Protein AF-A0A317IYP6-F1 (afdb_monomer)

Secondary structure (DSSP, 8-state):
---------PPPPP-TTPPP------HHHHHHHHHHHHH--SHHHHHHHHHHHHHHHHHHHHHHHH-TT-TTHHHHHHHHHHHHHHHHHHHTT-HHHHHHHHHTT-

Sequence (106 aa):
MGVNGNGARTPEPADPAHIINVRDFSPETLRTIVAHLEVSTAFEHMVYREAELDAIWSITGFFLAQQPESPEREAVDHLRRGARQAHDLVGEGRAAEAAQVLRSFL

Nearest PDB structures (foldseek):
  8tf5-assembly1_A  TM=6.175E-01  e=8.044E-01  Homo sapiens
  2v6y-assembly1_A  TM=7.522E-01  e=4.125E+00  Saccharolobus solfataricus
  2w2u-assembly2_B  TM=7.420E-01  e=6.207E+00  Sulfolobus acidocaldarius
  3k1i-assembly2_B  TM=4.885E-01  e=8.013E+00  Helicobacter pylori 26695

Mean predicted aligned error: 6.16 Å

pLDDT: mean 90.98, std 16.49, range [36.44, 98.75]

Foldseek 3Di:
DDDDPPPPPPPDQQDLLDADPDDELDPVLLVNLLSNLVPDQDPNSLVSSLVNLVSLLVRLVVCCVVCVPDPCNVVSVQVNVLSVVLNVCSVVVNSNVNSVSSVVSD

Structure (mmCIF, N/CA/C/O backbone):
data_AF-A0A317IYP6-F1
#
_entry.id   AF-A0A317IYP6-F1
#
loop_
_atom_site.group_PDB
_atom_site.id
_atom_site.type_symbol
_atom_site.label_atom_id
_atom_site.label_alt_id
_atom_site.label_comp_id
_atom_site.label_asym_id
_atom_site.label_entity_id
_atom_site.label_seq_id
_atom_site.pdbx_PDB_ins_code
_atom_site.Cartn_x
_atom_site.Cartn_y
_atom_site.Cartn_z
_atom_site.occupancy
_atom_site.B_iso_or_equiv
_atom_site.auth_seq_id
_atom_site.auth_comp_id
_atom_site.auth_asym_id
_atom_site.auth_atom_id
_atom_site.pdbx_PDB_model_num
ATOM 1 N N . MET A 1 1 ? -43.026 -7.742 -16.829 1.00 41.53 1 MET A N 1
ATOM 2 C CA . MET A 1 1 ? -42.096 -8.641 -17.544 1.00 41.53 1 MET A CA 1
ATOM 3 C C . MET A 1 1 ? -40.781 -7.903 -17.679 1.00 41.53 1 MET A C 1
ATOM 5 O O . MET A 1 1 ? -40.759 -6.871 -18.334 1.00 41.53 1 MET A O 1
ATOM 9 N N . GLY A 1 2 ? -39.753 -8.339 -16.955 1.00 44.62 2 GLY A N 1
ATOM 10 C CA . GLY A 1 2 ? -38.441 -7.700 -16.983 1.00 44.62 2 GLY A CA 1
ATOM 11 C C . GLY A 1 2 ? -37.546 -8.251 -18.084 1.00 44.62 2 GLY A C 1
ATOM 12 O O . GLY A 1 2 ? -37.798 -9.336 -18.596 1.00 44.62 2 GLY A O 1
ATOM 13 N N . VAL A 1 3 ? -36.468 -7.521 -18.354 1.00 42.12 3 VAL A N 1
ATOM 14 C CA . VAL A 1 3 ? -35.134 -8.086 -18.571 1.00 42.12 3 VAL A CA 1
ATOM 15 C C . VAL A 1 3 ? -34.116 -7.106 -17.987 1.00 42.12 3 VAL A C 1
ATOM 17 O O . VAL A 1 3 ? -33.986 -5.970 -18.433 1.00 42.12 3 VAL A O 1
ATOM 20 N N . ASN A 1 4 ? -33.446 -7.567 -16.932 1.00 44.59 4 ASN A N 1
ATOM 21 C CA . ASN A 1 4 ? -32.301 -6.929 -16.301 1.00 44.59 4 ASN A CA 1
ATOM 22 C C . ASN A 1 4 ? -31.084 -7.084 -17.218 1.00 44.59 4 ASN A C 1
ATOM 24 O O . ASN A 1 4 ? -30.600 -8.198 -17.412 1.00 44.59 4 ASN A O 1
ATOM 28 N N . GLY A 1 5 ? -30.561 -5.978 -17.738 1.00 36.44 5 GLY A N 1
ATOM 29 C CA . GLY A 1 5 ? -29.235 -5.927 -18.347 1.00 36.44 5 GLY A 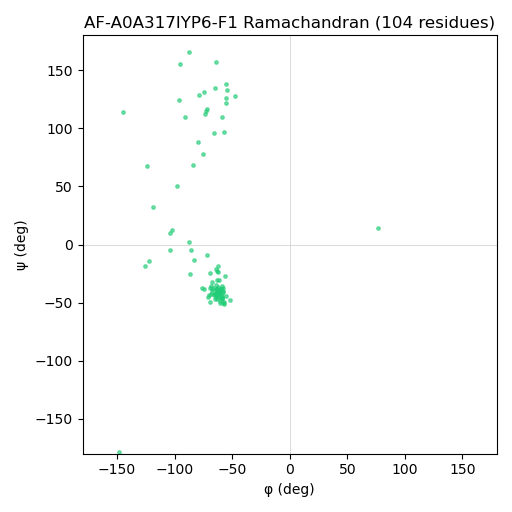CA 1
ATOM 30 C C . GLY A 1 5 ? -28.170 -5.717 -17.277 1.00 36.44 5 GLY A C 1
ATOM 31 O O . GLY A 1 5 ? -27.578 -4.646 -17.212 1.00 36.44 5 GLY A O 1
ATOM 32 N N . ASN A 1 6 ? -27.945 -6.714 -16.416 1.00 47.72 6 ASN A N 1
ATOM 33 C CA . ASN A 1 6 ? -26.777 -6.728 -15.535 1.00 47.72 6 ASN A CA 1
ATOM 34 C C . ASN A 1 6 ? -25.558 -7.109 -16.385 1.00 47.72 6 ASN A C 1
ATOM 36 O O . ASN A 1 6 ? -25.145 -8.267 -16.427 1.00 47.72 6 ASN A O 1
ATOM 40 N N . GLY A 1 7 ? -25.049 -6.137 -17.143 1.00 38.59 7 GLY A N 1
ATOM 41 C CA . GLY A 1 7 ? -23.787 -6.260 -17.852 1.00 38.59 7 GLY A CA 1
ATOM 42 C C . GLY A 1 7 ? -22.679 -6.374 -16.819 1.00 38.59 7 GLY A C 1
ATOM 43 O O . GLY A 1 7 ? -22.219 -5.365 -16.289 1.00 38.59 7 GLY A O 1
ATOM 44 N N . ALA A 1 8 ? -22.283 -7.606 -16.508 1.00 45.78 8 ALA A N 1
ATOM 45 C CA . ALA A 1 8 ? -21.031 -7.878 -15.833 1.00 45.78 8 ALA A CA 1
ATOM 46 C C . ALA A 1 8 ? -19.921 -7.274 -16.703 1.00 45.78 8 ALA A C 1
ATOM 48 O O . ALA A 1 8 ? -19.520 -7.867 -17.704 1.00 45.78 8 ALA A O 1
ATOM 49 N N . ARG A 1 9 ? -19.482 -6.053 -16.370 1.00 46.97 9 ARG A N 1
ATOM 50 C CA . ARG A 1 9 ? -18.233 -5.512 -16.895 1.00 46.97 9 ARG A CA 1
ATOM 51 C C . ARG A 1 9 ? -17.162 -6.500 -16.462 1.00 46.97 9 ARG A C 1
ATOM 53 O O . ARG A 1 9 ? -16.879 -6.625 -15.274 1.00 46.97 9 ARG A O 1
ATOM 60 N N . THR A 1 10 ? -16.616 -7.238 -17.419 1.00 47.84 10 THR A N 1
ATOM 61 C CA . THR A 1 10 ? -15.293 -7.832 -17.258 1.00 47.84 10 THR A CA 1
ATOM 62 C C . THR A 1 10 ? -14.377 -6.728 -16.738 1.00 47.84 10 THR A C 1
ATOM 64 O O . THR A 1 10 ? -14.407 -5.644 -17.330 1.00 47.84 10 THR A O 1
ATOM 67 N N . PRO A 1 11 ? -13.642 -6.939 -15.632 1.00 56.28 11 PRO A N 1
ATOM 68 C CA . PRO A 1 11 ? -12.702 -5.935 -15.164 1.00 56.28 11 PRO A CA 1
ATOM 69 C C . PRO A 1 11 ? -11.758 -5.638 -16.324 1.00 56.28 11 PRO A C 1
ATOM 71 O O . PRO A 1 11 ? -11.168 -6.559 -16.896 1.00 56.28 11 PRO A O 1
ATOM 74 N N . GLU A 1 12 ? -11.704 -4.373 -16.738 1.00 63.25 12 GLU A N 1
ATOM 75 C CA . GLU A 1 12 ? -10.690 -3.942 -17.689 1.00 63.25 12 GLU A CA 1
ATOM 76 C C . GLU A 1 12 ? -9.323 -4.321 -17.103 1.00 63.25 12 GLU A C 1
ATOM 78 O O . GLU A 1 12 ? -9.136 -4.221 -15.883 1.00 63.25 12 GLU A O 1
ATOM 83 N N . PRO A 1 13 ? -8.392 -4.837 -17.923 1.00 70.56 13 PRO A N 1
ATOM 84 C CA . PRO A 1 13 ? -7.054 -5.136 -17.441 1.00 70.56 13 PRO A CA 1
ATOM 85 C C . PRO A 1 13 ? -6.469 -3.875 -16.801 1.00 70.56 13 PRO A C 1
ATOM 87 O O . PRO A 1 13 ? -6.584 -2.790 -17.370 1.00 70.56 13 PRO A O 1
ATOM 90 N N . ALA A 1 14 ? -5.886 -4.022 -15.608 1.00 83.06 14 ALA A N 1
ATOM 91 C CA . ALA A 1 14 ? -5.298 -2.902 -14.885 1.00 83.06 14 ALA A CA 1
ATOM 92 C C . ALA A 1 14 ? -4.263 -2.200 -15.774 1.00 83.06 14 ALA A C 1
ATOM 94 O O . ALA A 1 14 ? -3.357 -2.843 -16.308 1.00 83.06 14 ALA A O 1
ATOM 95 N N . ASP A 1 15 ? -4.416 -0.889 -15.936 1.00 90.06 15 ASP A N 1
ATOM 96 C CA . ASP A 1 15 ? -3.445 -0.051 -16.627 1.00 90.06 15 ASP A CA 1
ATOM 97 C C . ASP A 1 15 ? -2.451 0.482 -15.584 1.00 90.06 15 ASP A C 1
ATOM 99 O O . ASP A 1 15 ? -2.827 1.323 -14.762 1.00 90.06 15 ASP A O 1
ATOM 103 N N . PRO A 1 16 ? -1.185 0.024 -15.574 1.00 88.75 16 PRO A N 1
ATOM 104 C CA . PRO A 1 16 ? -0.218 0.481 -14.584 1.00 88.75 16 PRO A CA 1
ATOM 105 C C . PRO A 1 16 ? 0.107 1.978 -14.703 1.00 88.75 16 PRO A C 1
ATOM 107 O O . PRO A 1 16 ? 0.554 2.562 -13.713 1.00 88.75 16 PRO A O 1
ATOM 110 N N . ALA A 1 17 ? -0.137 2.601 -15.863 1.00 92.94 17 ALA A N 1
ATOM 111 C CA . ALA A 1 17 ? 0.039 4.036 -16.073 1.00 92.94 17 ALA A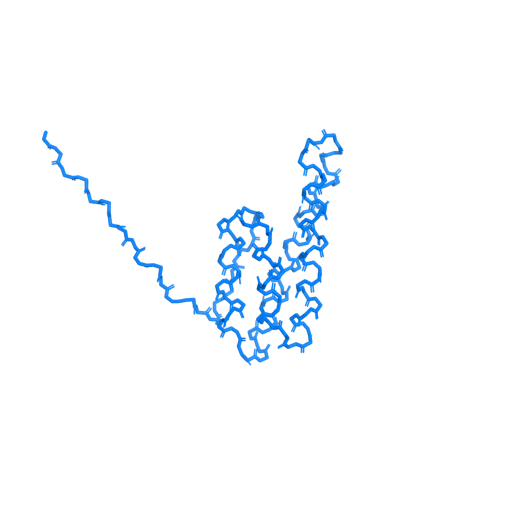 CA 1
ATOM 112 C C . ALA A 1 17 ? -1.170 4.859 -15.595 1.00 92.94 17 ALA A C 1
ATOM 114 O O . ALA A 1 17 ? -1.072 6.079 -15.447 1.00 92.94 17 ALA A O 1
ATOM 115 N N . HIS A 1 18 ? -2.306 4.214 -15.316 1.00 94.38 18 HIS A N 1
ATOM 116 C CA . HIS A 1 18 ? -3.446 4.878 -14.704 1.00 94.38 18 HIS A CA 1
ATOM 117 C C . HIS A 1 18 ? -3.179 5.134 -13.217 1.00 94.38 18 HIS A C 1
ATOM 119 O O . HIS A 1 18 ? -2.782 4.229 -12.478 1.00 94.38 18 HIS A O 1
ATOM 125 N N . ILE A 1 19 ? -3.429 6.371 -12.780 1.00 92.50 19 ILE A N 1
ATOM 126 C CA . ILE A 1 19 ? -3.341 6.788 -11.378 1.00 92.50 19 ILE A CA 1
ATOM 127 C C . ILE A 1 19 ? -4.733 6.725 -10.758 1.00 92.50 19 ILE A C 1
ATOM 129 O O . ILE A 1 19 ? -5.668 7.381 -11.226 1.00 92.50 19 ILE A O 1
ATOM 133 N N . ILE A 1 20 ? -4.852 5.976 -9.669 1.00 92.06 20 ILE A N 1
ATOM 134 C CA . ILE A 1 20 ? -6.086 5.840 -8.906 1.00 92.06 20 ILE A CA 1
ATOM 135 C C . ILE A 1 20 ? -6.261 7.082 -8.027 1.00 92.06 20 ILE A C 1
ATOM 137 O O . ILE A 1 20 ? -5.388 7.456 -7.245 1.00 92.06 20 ILE A O 1
ATOM 141 N N . ASN A 1 21 ? -7.432 7.716 -8.100 1.00 94.00 21 ASN A N 1
ATOM 142 C CA . ASN A 1 21 ? -7.809 8.763 -7.151 1.00 94.00 21 ASN A CA 1
ATOM 143 C C . ASN A 1 21 ? -8.300 8.122 -5.842 1.00 94.00 21 ASN A C 1
ATOM 145 O O . ASN A 1 21 ? -9.492 7.851 -5.689 1.00 94.00 21 ASN A O 1
ATOM 149 N N . VAL A 1 22 ? -7.374 7.857 -4.921 1.00 96.94 22 VAL A N 1
ATOM 150 C CA . VAL A 1 22 ? -7.655 7.218 -3.628 1.00 96.94 22 VAL A CA 1
ATOM 151 C C . VAL A 1 22 ? -8.406 8.181 -2.703 1.00 96.94 22 VAL A C 1
ATOM 153 O O . VAL A 1 22 ? -7.887 9.228 -2.317 1.00 96.94 22 VAL A O 1
ATOM 156 N N . ARG A 1 23 ? -9.641 7.821 -2.336 1.00 96.69 23 ARG A N 1
ATOM 157 C CA . ARG A 1 23 ? -10.527 8.634 -1.471 1.00 96.69 23 ARG A CA 1
ATOM 158 C C . ARG A 1 23 ? -10.996 7.923 -0.207 1.00 96.69 23 ARG A C 1
ATOM 160 O O . ARG A 1 23 ? -11.506 8.571 0.703 1.00 96.69 23 ARG A O 1
ATOM 167 N N . ASP A 1 24 ? -10.826 6.611 -0.153 1.00 96.94 24 ASP A N 1
ATOM 168 C CA . ASP A 1 24 ? -11.171 5.758 0.974 1.00 96.94 24 ASP A CA 1
ATOM 169 C C . ASP A 1 24 ? -10.191 4.580 1.050 1.00 96.94 24 ASP A C 1
ATOM 171 O O . ASP A 1 24 ? -9.253 4.482 0.260 1.00 96.94 24 ASP A O 1
ATOM 175 N N . PHE A 1 25 ? -10.402 3.699 2.022 1.00 97.44 25 PHE A N 1
ATOM 176 C CA . PHE A 1 25 ? -9.652 2.456 2.196 1.00 97.44 25 PHE A CA 1
ATOM 177 C C . PHE A 1 25 ? -10.572 1.229 2.104 1.00 97.44 25 PHE A C 1
ATOM 179 O O . PHE A 1 25 ? -10.364 0.222 2.778 1.00 97.44 25 PHE A O 1
ATOM 186 N N . SER A 1 26 ? -11.630 1.322 1.293 1.00 97.31 26 SER A N 1
ATOM 187 C CA . SER A 1 26 ? -12.571 0.222 1.096 1.00 97.31 26 SER A CA 1
ATOM 188 C C . SER A 1 26 ? -11.897 -0.992 0.436 1.00 97.31 26 SER A C 1
ATOM 190 O O . SER A 1 26 ? -10.919 -0.838 -0.303 1.00 97.31 26 SER A O 1
ATOM 192 N N . PRO A 1 27 ? -12.445 -2.211 0.609 1.00 96.88 27 PRO A N 1
ATOM 193 C CA . PRO A 1 27 ? -11.930 -3.397 -0.076 1.00 96.88 27 PRO A CA 1
ATOM 194 C C . PRO A 1 27 ? -11.896 -3.263 -1.608 1.00 96.88 27 PRO A C 1
ATOM 196 O O . PRO A 1 27 ? -11.076 -3.899 -2.263 1.00 96.88 27 PRO A O 1
ATOM 199 N N . GLU A 1 28 ? -12.772 -2.448 -2.204 1.00 96.75 28 GLU A N 1
ATOM 200 C CA . GLU A 1 28 ? -12.766 -2.173 -3.647 1.00 96.75 28 GLU A CA 1
ATOM 201 C C . GLU A 1 28 ? -11.569 -1.306 -4.062 1.00 96.75 28 GLU A C 1
ATOM 203 O O . GLU A 1 28 ? -10.852 -1.659 -5.005 1.00 96.75 28 GLU A O 1
ATOM 208 N N . THR A 1 29 ? -11.288 -0.238 -3.310 1.00 97.12 29 THR A N 1
ATOM 209 C CA . THR A 1 29 ? -10.091 0.589 -3.509 1.00 97.12 29 THR A CA 1
ATOM 210 C C . THR A 1 29 ? -8.820 -0.247 -3.354 1.00 97.12 29 THR A C 1
ATOM 212 O O . THR A 1 29 ? -7.952 -0.218 -4.227 1.00 97.12 29 THR A O 1
ATOM 215 N N . LEU A 1 30 ? -8.738 -1.072 -2.304 1.00 98.12 30 LEU A N 1
ATOM 216 C CA . LEU A 1 30 ? -7.585 -1.946 -2.070 1.00 98.12 30 LEU A CA 1
ATOM 217 C C . LEU A 1 30 ? -7.390 -2.975 -3.195 1.00 98.12 30 LEU A C 1
ATOM 219 O O . LEU A 1 30 ? -6.266 -3.161 -3.654 1.00 98.12 30 LEU A O 1
ATOM 223 N N . ARG A 1 31 ? -8.464 -3.604 -3.699 1.00 97.62 31 ARG A N 1
ATOM 224 C CA . ARG A 1 31 ? -8.380 -4.521 -4.856 1.00 97.62 31 ARG A CA 1
ATOM 225 C C . ARG A 1 31 ? -7.873 -3.824 -6.112 1.00 97.62 31 ARG A C 1
ATOM 227 O O . ARG A 1 31 ? -7.091 -4.418 -6.848 1.00 97.62 31 ARG A O 1
ATOM 234 N N . THR A 1 32 ? -8.304 -2.588 -6.347 1.00 97.00 32 THR A N 1
ATOM 235 C CA . THR A 1 32 ? -7.856 -1.804 -7.506 1.00 97.00 32 THR A CA 1
ATOM 236 C C . THR A 1 32 ? -6.358 -1.507 -7.410 1.00 97.00 32 THR A C 1
ATOM 238 O O . THR A 1 32 ? -5.623 -1.777 -8.357 1.00 97.00 32 THR A O 1
ATOM 241 N N . ILE A 1 33 ? -5.877 -1.059 -6.243 1.00 97.31 33 ILE A N 1
ATOM 242 C CA . ILE A 1 33 ? -4.443 -0.813 -6.008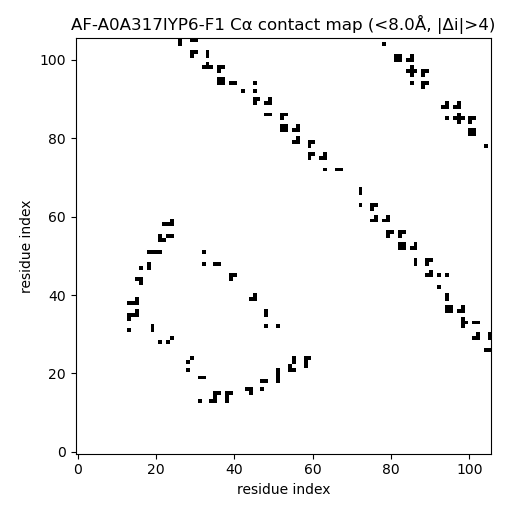 1.00 97.31 33 ILE A CA 1
ATOM 243 C C . ILE A 1 33 ? -3.633 -2.112 -6.147 1.00 97.31 33 ILE A C 1
ATOM 245 O O . ILE A 1 33 ? -2.587 -2.111 -6.790 1.00 97.31 33 ILE A O 1
ATOM 249 N N . VAL A 1 34 ? -4.123 -3.236 -5.610 1.00 98.19 34 VAL A N 1
ATOM 250 C CA . VAL A 1 34 ? -3.492 -4.558 -5.782 1.00 98.19 34 VAL A CA 1
ATOM 251 C C . VAL A 1 34 ? -3.356 -4.915 -7.260 1.00 98.19 34 VAL A C 1
ATOM 253 O O . VAL A 1 34 ? -2.265 -5.274 -7.694 1.00 98.19 34 VAL A O 1
ATOM 256 N N . ALA A 1 35 ? -4.430 -4.779 -8.042 1.00 97.00 35 ALA A N 1
ATOM 257 C CA . ALA A 1 35 ? -4.400 -5.098 -9.466 1.00 97.00 35 ALA A CA 1
ATOM 258 C C . ALA A 1 35 ? -3.367 -4.244 -10.214 1.00 97.00 35 ALA A C 1
ATOM 260 O O . ALA A 1 35 ? -2.663 -4.751 -11.080 1.00 97.00 35 ALA A O 1
ATOM 261 N N . HIS A 1 36 ? -3.234 -2.972 -9.839 1.00 97.56 36 HIS A N 1
ATOM 262 C CA . HIS A 1 36 ? -2.248 -2.059 -10.401 1.00 97.56 36 HIS A CA 1
ATOM 263 C C . HIS A 1 36 ? -0.811 -2.404 -9.989 1.00 97.56 36 HIS A C 1
ATOM 265 O O . HIS A 1 36 ? 0.081 -2.395 -10.833 1.00 97.56 36 HIS A O 1
ATOM 271 N N . LEU A 1 37 ? -0.571 -2.739 -8.718 1.00 97.69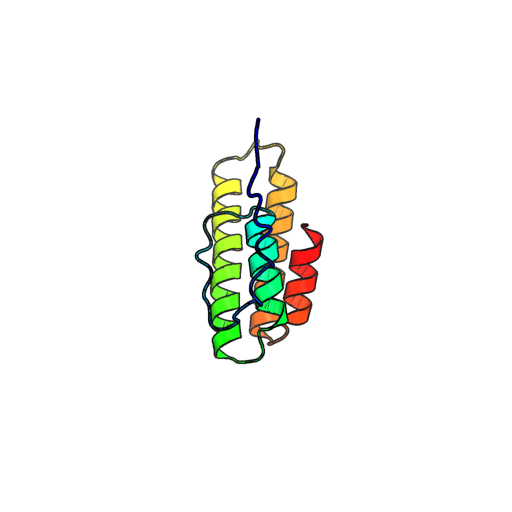 37 LEU A N 1
ATOM 272 C CA . LEU A 1 37 ? 0.740 -3.177 -8.225 1.00 97.69 37 LEU A CA 1
ATOM 273 C C . LEU A 1 37 ? 1.253 -4.415 -8.974 1.00 97.69 37 LEU A C 1
ATOM 275 O O . LEU A 1 37 ? 2.442 -4.508 -9.261 1.00 97.69 37 LEU A O 1
ATOM 279 N N . GLU A 1 38 ? 0.363 -5.342 -9.327 1.00 97.19 38 GLU A N 1
ATOM 280 C CA . GLU A 1 38 ? 0.722 -6.599 -9.998 1.00 97.19 38 GLU A CA 1
ATOM 281 C C . GLU A 1 38 ?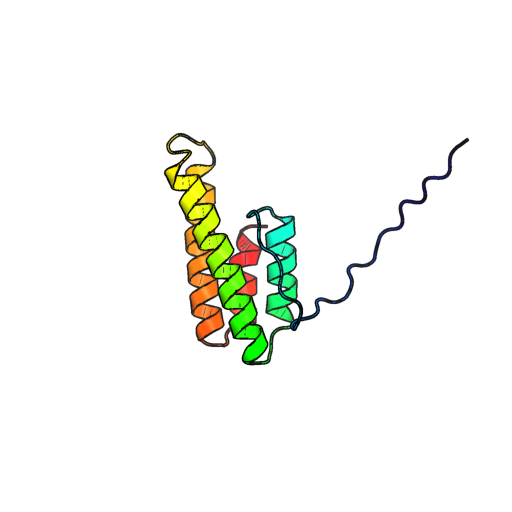 1.199 -6.425 -11.439 1.00 97.19 38 GLU A C 1
ATOM 283 O O . GLU A 1 38 ? 1.954 -7.258 -11.942 1.00 97.19 38 GLU A O 1
ATOM 288 N N . VAL A 1 39 ? 0.787 -5.342 -12.097 1.00 96.50 39 VAL A N 1
ATOM 289 C CA . VAL A 1 39 ? 1.189 -5.019 -13.474 1.00 96.50 39 VAL A CA 1
ATOM 290 C C . VAL A 1 39 ? 2.233 -3.897 -13.541 1.00 96.50 39 VAL A C 1
ATOM 292 O O . VAL A 1 39 ? 2.761 -3.593 -14.614 1.00 96.50 39 VAL A O 1
ATOM 295 N N . SER A 1 40 ? 2.577 -3.287 -12.405 1.00 96.88 40 SER A N 1
ATOM 296 C CA . SER A 1 40 ? 3.599 -2.248 -12.307 1.00 96.88 40 SER A CA 1
ATOM 297 C C . SER A 1 40 ? 5.008 -2.836 -12.443 1.00 96.88 40 SER A C 1
ATOM 299 O O . SER A 1 40 ? 5.489 -3.540 -11.562 1.00 96.88 40 SER A O 1
ATOM 301 N N . THR A 1 41 ? 5.702 -2.505 -13.534 1.00 95.00 41 THR A N 1
ATOM 302 C CA . THR A 1 41 ? 7.095 -2.937 -13.776 1.00 95.00 41 THR A CA 1
ATOM 303 C C . THR A 1 41 ? 8.074 -1.795 -14.061 1.00 95.00 41 THR A C 1
ATOM 305 O O . THR A 1 41 ? 9.282 -1.985 -13.940 1.00 95.00 41 THR A O 1
ATOM 308 N N . ALA A 1 42 ? 7.580 -0.610 -14.431 1.00 96.69 42 ALA A N 1
ATOM 309 C CA . ALA A 1 42 ? 8.397 0.561 -14.729 1.00 96.69 42 ALA A CA 1
ATOM 310 C C . ALA A 1 42 ? 8.538 1.476 -13.506 1.00 96.69 42 ALA A C 1
ATOM 312 O O . ALA A 1 42 ? 7.662 1.518 -12.643 1.00 96.69 42 ALA A O 1
ATOM 313 N N . PHE A 1 43 ? 9.617 2.261 -13.476 1.00 95.94 43 PHE A N 1
ATOM 314 C CA . PHE A 1 43 ? 9.874 3.240 -12.416 1.00 95.94 43 PHE A CA 1
ATOM 315 C C . PHE A 1 43 ? 8.717 4.235 -12.241 1.00 95.94 43 PHE A C 1
ATOM 317 O O . PHE A 1 43 ? 8.277 4.472 -11.124 1.00 95.94 43 PHE A O 1
ATOM 324 N N . GLU A 1 44 ? 8.171 4.762 -13.339 1.00 96.50 44 GLU A N 1
ATOM 325 C CA . GLU A 1 44 ? 7.033 5.694 -13.298 1.00 96.50 44 GLU A CA 1
ATOM 326 C C . GLU A 1 44 ? 5.806 5.065 -12.630 1.00 96.50 44 GLU A C 1
ATOM 328 O O . GLU A 1 44 ? 5.134 5.717 -11.833 1.00 96.50 44 GLU A O 1
ATOM 333 N N . HIS A 1 45 ? 5.563 3.772 -12.871 1.00 97.44 45 HIS A N 1
ATOM 334 C CA . HIS A 1 45 ? 4.495 3.052 -12.187 1.00 97.44 45 HIS A CA 1
ATOM 335 C C . HIS A 1 45 ? 4.754 2.991 -10.678 1.00 97.44 45 HIS A C 1
ATOM 337 O O . HIS A 1 45 ? 3.819 3.182 -9.911 1.00 97.44 45 HIS A O 1
ATOM 343 N N . MET A 1 46 ? 6.001 2.762 -10.241 1.00 97.88 46 MET A N 1
ATOM 344 C CA . MET A 1 46 ? 6.347 2.748 -8.810 1.00 97.88 46 MET A CA 1
ATOM 345 C C . MET A 1 46 ? 6.013 4.082 -8.148 1.00 97.88 46 MET A C 1
ATOM 347 O O . MET A 1 46 ? 5.346 4.084 -7.122 1.00 97.88 46 MET A O 1
ATOM 351 N N . VAL A 1 47 ? 6.355 5.203 -8.787 1.00 97.69 47 VAL A N 1
ATOM 352 C CA . VAL A 1 47 ? 6.022 6.547 -8.283 1.00 97.69 47 VAL A CA 1
ATOM 353 C C . VAL A 1 47 ? 4.508 6.720 -8.101 1.00 97.69 47 VAL A C 1
ATOM 355 O O . VAL A 1 47 ? 4.056 7.283 -7.105 1.00 97.69 47 VAL A O 1
ATOM 358 N N . TYR A 1 48 ? 3.696 6.214 -9.033 1.00 97.88 48 TYR A N 1
ATOM 359 C CA . TYR A 1 48 ? 2.235 6.273 -8.906 1.00 97.88 48 TYR A CA 1
ATOM 360 C C . TYR A 1 48 ? 1.718 5.387 -7.772 1.00 97.88 48 TYR A C 1
ATOM 362 O O . TYR A 1 48 ? 0.858 5.809 -7.000 1.00 97.88 48 TYR A O 1
ATOM 370 N N . ARG A 1 49 ? 2.262 4.174 -7.644 1.00 98.25 49 ARG A N 1
ATOM 371 C CA . ARG A 1 49 ? 1.884 3.234 -6.585 1.00 98.25 49 ARG A CA 1
ATOM 372 C C . ARG A 1 49 ? 2.289 3.743 -5.197 1.00 98.25 49 ARG A C 1
ATOM 374 O O . ARG A 1 49 ? 1.507 3.586 -4.265 1.00 98.25 49 ARG A O 1
ATOM 381 N N . GLU A 1 50 ? 3.447 4.391 -5.056 1.00 98.00 50 GLU A N 1
ATOM 382 C CA . GLU A 1 50 ? 3.860 5.060 -3.811 1.00 98.00 50 GLU A CA 1
ATOM 383 C C . GLU A 1 50 ? 2.830 6.107 -3.391 1.00 98.00 50 GLU A C 1
ATOM 385 O O . GLU A 1 50 ? 2.315 6.047 -2.277 1.00 98.00 50 GLU A O 1
ATOM 390 N N . ALA A 1 51 ? 2.453 7.008 -4.304 1.00 98.06 51 ALA A N 1
ATOM 391 C CA . ALA A 1 51 ? 1.488 8.067 -4.015 1.00 98.06 51 ALA A CA 1
ATOM 392 C C . ALA A 1 51 ? 0.109 7.522 -3.591 1.00 98.06 51 ALA A C 1
ATOM 394 O O . ALA A 1 51 ? -0.538 8.066 -2.694 1.00 98.06 51 ALA A O 1
ATOM 395 N N . GLU A 1 52 ? -0.349 6.433 -4.211 1.00 98.50 52 GLU A N 1
ATOM 396 C CA . GLU A 1 52 ? -1.605 5.767 -3.849 1.00 98.50 52 GLU A CA 1
ATOM 397 C C . GLU A 1 52 ? -1.537 5.114 -2.459 1.00 98.50 52 GLU A C 1
ATOM 399 O O . GLU A 1 52 ? -2.483 5.222 -1.673 1.00 98.50 52 GLU A O 1
ATOM 404 N N . LEU A 1 53 ? -0.415 4.473 -2.120 1.00 98.62 53 LEU A N 1
ATOM 405 C CA . LEU A 1 53 ? -0.189 3.863 -0.805 1.00 98.62 53 LEU A CA 1
ATOM 406 C C . LEU A 1 53 ? -0.048 4.920 0.301 1.00 98.62 53 LEU A C 1
ATOM 408 O O . LEU A 1 53 ? -0.604 4.750 1.391 1.00 98.62 53 LEU A O 1
ATOM 412 N N . ASP A 1 54 ? 0.600 6.045 0.002 1.00 98.50 54 ASP A N 1
ATOM 413 C CA . ASP A 1 54 ? 0.684 7.211 0.886 1.00 98.50 54 ASP A CA 1
ATOM 414 C C . ASP A 1 54 ? -0.692 7.827 1.162 1.00 98.50 54 ASP A C 1
ATOM 416 O O . ASP A 1 54 ? -0.986 8.251 2.289 1.00 98.50 54 ASP A O 1
ATOM 420 N N . ALA A 1 55 ? -1.579 7.835 0.163 1.00 98.50 55 ALA A N 1
ATOM 421 C CA . ALA A 1 55 ? -2.957 8.271 0.344 1.00 98.50 55 ALA A CA 1
ATOM 422 C C . ALA A 1 55 ? -3.717 7.342 1.308 1.00 98.50 55 ALA A C 1
ATOM 424 O O . ALA A 1 55 ? -4.353 7.836 2.243 1.00 98.50 55 ALA A O 1
ATOM 425 N N . ILE A 1 56 ? -3.596 6.014 1.166 1.00 98.56 56 ILE A N 1
ATOM 426 C CA . ILE A 1 56 ? -4.180 5.052 2.123 1.00 98.56 56 ILE A CA 1
ATOM 427 C C . ILE A 1 56 ? -3.630 5.289 3.535 1.00 98.56 56 ILE A C 1
ATOM 429 O O . ILE A 1 56 ? -4.397 5.364 4.503 1.00 98.56 56 ILE A O 1
ATOM 433 N N . TRP A 1 57 ? -2.314 5.453 3.675 1.00 98.62 57 TRP A N 1
ATOM 434 C CA . TRP A 1 57 ? -1.677 5.719 4.966 1.00 98.62 57 TRP A CA 1
ATOM 435 C C . TRP A 1 57 ? -2.179 7.019 5.615 1.00 98.62 57 TRP A C 1
ATOM 437 O O . TRP A 1 57 ? -2.426 7.067 6.827 1.00 98.62 57 TRP A O 1
ATOM 447 N N . SER A 1 58 ? -2.383 8.062 4.810 1.00 98.44 58 SER A N 1
ATOM 448 C CA . SER A 1 58 ? -2.884 9.359 5.266 1.00 98.44 58 SER A CA 1
ATOM 449 C C . SER A 1 58 ? -4.350 9.283 5.695 1.00 98.44 58 SER A C 1
ATOM 451 O O . SER A 1 58 ? -4.688 9.708 6.800 1.00 98.44 58 SER A O 1
ATOM 453 N N . ILE A 1 59 ? -5.223 8.694 4.870 1.00 98.44 59 ILE A N 1
ATOM 454 C CA . ILE A 1 59 ? -6.663 8.571 5.155 1.00 98.44 59 ILE A CA 1
ATOM 455 C C . ILE A 1 59 ? -6.895 7.727 6.412 1.00 98.44 59 ILE A C 1
ATOM 457 O O . ILE A 1 59 ? -7.661 8.124 7.292 1.00 98.44 59 ILE A O 1
ATOM 461 N N . THR A 1 60 ? -6.200 6.595 6.541 1.00 98.44 60 THR A N 1
ATOM 462 C CA . THR A 1 60 ? -6.269 5.766 7.755 1.00 98.44 60 THR A CA 1
ATOM 463 C C . THR A 1 60 ? -5.736 6.521 8.977 1.00 98.44 60 THR A C 1
ATOM 465 O O . THR A 1 60 ? -6.339 6.460 10.047 1.00 98.44 60 THR A O 1
ATOM 468 N N . GLY A 1 61 ? -4.674 7.322 8.830 1.00 98.19 61 GLY A N 1
ATOM 469 C CA . GLY A 1 61 ? -4.192 8.223 9.882 1.00 98.19 61 GLY A CA 1
ATOM 470 C C . GLY A 1 61 ? -5.249 9.237 10.336 1.00 98.19 61 GLY A C 1
ATOM 471 O O . GLY A 1 61 ? -5.479 9.393 11.537 1.00 98.19 61 GLY A O 1
ATOM 472 N N . PHE A 1 62 ? -5.942 9.878 9.392 1.00 98.25 62 PHE A N 1
ATOM 473 C CA . PHE A 1 62 ? -7.037 10.802 9.694 1.00 98.25 62 PHE A CA 1
ATOM 474 C C . PHE A 1 62 ? -8.222 10.112 10.370 1.00 98.25 62 PHE A C 1
ATOM 476 O O . PHE A 1 62 ? -8.814 10.692 11.281 1.00 98.25 62 PHE A O 1
ATOM 483 N N . PHE A 1 63 ? -8.568 8.889 9.961 1.00 98.00 63 PHE A N 1
ATOM 484 C CA . PHE A 1 63 ? -9.609 8.100 10.619 1.00 98.00 63 PHE A CA 1
ATOM 485 C C . PHE A 1 63 ? -9.254 7.838 12.087 1.00 98.00 63 PHE A C 1
ATOM 487 O O . PHE A 1 63 ? -10.048 8.136 12.978 1.00 98.00 63 PHE A O 1
ATOM 494 N N . LEU A 1 64 ? -8.038 7.352 12.353 1.00 97.81 64 LEU A N 1
ATOM 495 C CA . LEU A 1 64 ? -7.573 7.023 13.706 1.00 97.81 64 LEU A CA 1
ATOM 496 C C . LEU A 1 64 ? -7.499 8.250 14.623 1.00 97.81 64 LEU A C 1
ATOM 498 O O . LEU A 1 64 ? -7.685 8.118 15.834 1.00 97.81 64 LEU A O 1
ATOM 502 N N . ALA A 1 65 ? -7.224 9.430 14.065 1.00 97.69 65 ALA A N 1
ATOM 503 C CA . ALA A 1 65 ? -7.221 10.684 14.812 1.00 97.69 65 ALA A CA 1
ATOM 504 C C . ALA A 1 65 ? -8.641 11.179 15.140 1.00 97.69 65 ALA A C 1
ATOM 506 O O . ALA A 1 65 ? -8.868 11.703 16.227 1.00 97.69 65 ALA A O 1
ATOM 507 N N . GLN A 1 66 ? -9.595 11.013 14.218 1.00 97.12 66 GLN A N 1
ATOM 508 C CA . GLN A 1 66 ? -10.961 11.529 14.368 1.00 97.12 66 GLN A CA 1
ATOM 509 C C . GLN A 1 66 ? -11.902 10.578 15.115 1.00 97.12 66 GLN A C 1
ATOM 511 O O . GLN A 1 66 ? -12.880 11.033 15.703 1.00 97.12 66 GLN A O 1
ATOM 516 N N . GLN A 1 67 ? -11.623 9.273 15.100 1.00 94.56 67 GLN A N 1
ATOM 517 C CA . GLN A 1 67 ? -12.481 8.246 15.693 1.00 94.56 67 GLN A CA 1
ATOM 518 C C . GLN A 1 67 ? -11.715 7.402 16.729 1.00 94.56 67 GLN A C 1
ATOM 520 O O . GLN A 1 67 ? -11.460 6.215 16.505 1.00 94.56 67 GLN A O 1
ATOM 525 N N . PRO A 1 68 ? -11.316 7.995 17.872 1.00 91.50 68 PRO A N 1
ATOM 526 C CA . PRO A 1 68 ? -10.503 7.314 18.880 1.00 91.50 68 PRO A CA 1
ATOM 527 C C . PRO A 1 68 ? -11.177 6.085 19.499 1.00 91.50 68 PRO A C 1
ATOM 529 O O . PRO A 1 68 ? -10.488 5.124 19.815 1.00 91.50 68 PRO A O 1
ATOM 532 N N . GLU A 1 69 ? -12.506 6.089 19.588 1.00 95.19 69 GLU A N 1
ATOM 533 C CA . GLU A 1 69 ? -13.303 5.019 20.201 1.00 95.19 69 GLU A CA 1
ATOM 534 C C . GLU A 1 69 ? -13.973 4.102 19.161 1.00 95.19 69 GLU A C 1
ATOM 536 O O . GLU A 1 69 ? -14.879 3.339 19.495 1.00 95.19 69 GLU A O 1
ATOM 541 N N . SER A 1 70 ? -13.587 4.191 17.879 1.00 95.81 70 SER A N 1
ATOM 542 C CA . SER A 1 70 ? -14.176 3.320 16.858 1.00 95.81 70 SER A CA 1
ATOM 543 C C . SER A 1 70 ? -13.813 1.854 17.128 1.00 95.81 70 SER A C 1
ATOM 545 O O . SER A 1 70 ? -12.632 1.553 17.335 1.00 95.81 70 SER A O 1
ATOM 547 N N . PRO A 1 71 ? -14.777 0.917 17.050 1.00 95.88 71 PRO A N 1
ATOM 548 C CA . PRO A 1 71 ? -14.485 -0.513 17.144 1.00 95.88 71 PRO A CA 1
ATOM 549 C C . PRO A 1 71 ? -13.568 -1.005 16.010 1.00 95.88 71 PRO A C 1
ATOM 551 O O . PRO A 1 71 ? -12.930 -2.044 16.138 1.00 95.88 71 PRO A O 1
ATOM 554 N N . GLU A 1 72 ? -13.461 -0.253 14.913 1.00 95.69 72 GLU A N 1
ATOM 555 C CA . GLU A 1 72 ? -12.622 -0.579 13.754 1.00 95.69 72 GLU A CA 1
ATOM 556 C C . GLU A 1 72 ? -11.175 -0.094 13.919 1.00 95.69 72 GLU A C 1
ATOM 558 O O . GLU A 1 72 ? -10.329 -0.372 13.069 1.00 95.69 72 GLU A O 1
ATOM 563 N N . ARG A 1 73 ? -10.861 0.631 15.003 1.00 96.75 73 ARG A N 1
ATOM 564 C CA . ARG A 1 73 ? -9.563 1.286 15.212 1.00 96.75 73 ARG A CA 1
ATOM 565 C C . ARG A 1 73 ? -8.381 0.338 15.038 1.00 96.75 73 ARG A C 1
ATOM 567 O O . ARG A 1 73 ? -7.426 0.692 14.356 1.00 96.75 73 ARG A O 1
ATOM 574 N N . GLU A 1 74 ? -8.430 -0.842 15.648 1.00 97.62 74 GLU A N 1
ATOM 575 C CA . GLU A 1 74 ? -7.327 -1.807 15.573 1.00 97.62 74 GLU A CA 1
ATOM 576 C C . GLU A 1 74 ? -7.123 -2.321 14.142 1.00 97.62 74 GLU A C 1
ATOM 578 O O . GLU A 1 74 ? -5.993 -2.363 13.654 1.00 97.62 74 GLU A O 1
ATOM 583 N N . ALA A 1 75 ? -8.215 -2.632 13.437 1.00 97.62 75 ALA A N 1
ATOM 584 C CA . ALA A 1 75 ? -8.168 -3.066 12.044 1.00 97.62 75 ALA A CA 1
ATOM 585 C C . ALA A 1 75 ? -7.622 -1.960 11.123 1.00 97.62 75 ALA A C 1
ATOM 587 O O . ALA A 1 75 ? -6.761 -2.223 10.283 1.00 97.62 75 ALA A O 1
ATOM 588 N N . VAL A 1 76 ? -8.057 -0.711 11.316 1.00 98.31 76 VAL A N 1
ATOM 589 C CA . VAL A 1 76 ? -7.580 0.443 10.536 1.00 98.31 76 VAL A CA 1
ATOM 590 C C . VAL A 1 76 ? -6.111 0.753 10.826 1.00 98.31 76 VAL A C 1
ATOM 592 O O . VAL A 1 76 ? -5.354 1.064 9.909 1.00 98.31 76 VAL A O 1
ATOM 595 N N . ASP A 1 77 ? -5.666 0.633 12.076 1.00 98.44 77 ASP A N 1
ATOM 596 C CA . ASP A 1 77 ? -4.257 0.805 12.437 1.00 98.44 77 ASP A CA 1
ATOM 597 C C . ASP A 1 77 ? -3.380 -0.324 11.870 1.00 98.44 77 ASP A C 1
ATOM 599 O O . ASP A 1 77 ? -2.261 -0.081 11.405 1.00 98.44 77 ASP A O 1
ATOM 603 N N . HIS A 1 78 ? -3.905 -1.552 11.812 1.00 98.44 78 HIS A N 1
ATOM 604 C CA . HIS A 1 78 ? -3.236 -2.651 11.127 1.00 98.44 78 HIS A CA 1
ATOM 605 C C . HIS A 1 78 ? -3.097 -2.386 9.622 1.00 98.44 78 HIS A C 1
ATOM 607 O O . HIS A 1 78 ? -1.988 -2.510 9.094 1.00 98.44 78 HIS A O 1
ATOM 613 N N . LEU A 1 79 ? -4.168 -1.936 8.958 1.00 98.69 79 LEU A N 1
ATOM 614 C CA . LEU A 1 79 ? -4.137 -1.541 7.548 1.00 98.69 79 LEU A CA 1
ATOM 615 C C . LEU A 1 79 ? -3.158 -0.395 7.304 1.00 98.69 79 LEU A C 1
ATOM 617 O O . LEU A 1 79 ? -2.383 -0.443 6.356 1.00 98.69 79 LEU A O 1
ATOM 621 N N . ARG A 1 80 ? -3.123 0.610 8.182 1.00 98.56 80 ARG A N 1
ATOM 622 C CA . ARG A 1 80 ? -2.183 1.729 8.074 1.00 98.56 80 ARG A CA 1
ATOM 623 C C . ARG A 1 80 ? -0.727 1.268 8.099 1.00 98.56 80 ARG A C 1
ATOM 625 O O . ARG A 1 80 ? 0.091 1.764 7.324 1.00 98.56 80 ARG A O 1
ATOM 632 N N . ARG A 1 81 ? -0.386 0.323 8.983 1.00 98.62 81 ARG A N 1
ATOM 633 C CA . ARG A 1 81 ? 0.950 -0.296 8.997 1.00 98.62 81 ARG A CA 1
ATOM 634 C C . ARG A 1 81 ? 1.214 -1.087 7.718 1.00 98.62 81 ARG A C 1
ATOM 636 O O . ARG A 1 81 ? 2.299 -0.956 7.162 1.00 98.62 81 ARG A O 1
ATOM 643 N N . GLY A 1 82 ? 0.225 -1.843 7.240 1.00 98.69 82 GLY A N 1
ATOM 644 C CA . GLY A 1 82 ? 0.302 -2.572 5.972 1.00 98.69 82 GLY A CA 1
ATOM 645 C C . GLY A 1 82 ? 0.549 -1.653 4.774 1.00 98.69 82 GLY A C 1
ATOM 646 O O . GLY A 1 82 ? 1.444 -1.919 3.982 1.00 98.69 82 GLY A O 1
ATOM 647 N N . ALA A 1 83 ? -0.163 -0.528 4.684 1.00 98.69 83 ALA A N 1
ATOM 648 C CA . ALA A 1 83 ? 0.015 0.468 3.629 1.00 98.69 83 ALA A CA 1
ATOM 649 C C . ALA A 1 83 ? 1.425 1.071 3.641 1.00 98.69 83 ALA A C 1
ATOM 651 O O . ALA A 1 83 ? 2.047 1.188 2.591 1.00 98.69 83 ALA A O 1
ATOM 652 N N . ARG A 1 84 ? 1.969 1.374 4.828 1.00 98.69 84 ARG A N 1
ATOM 653 C CA . ARG A 1 84 ? 3.353 1.848 4.953 1.00 98.69 84 ARG A CA 1
ATOM 654 C C . ARG A 1 84 ? 4.376 0.787 4.547 1.00 98.69 84 ARG A C 1
ATOM 656 O O . ARG A 1 84 ? 5.317 1.095 3.833 1.00 98.69 84 ARG A O 1
ATOM 663 N N . GLN A 1 85 ? 4.181 -0.461 4.967 1.00 98.75 85 GLN A N 1
ATOM 664 C CA . GLN A 1 85 ? 5.053 -1.560 4.553 1.00 98.75 85 GLN A CA 1
ATOM 665 C C . GLN A 1 85 ? 5.007 -1.770 3.033 1.00 98.75 85 GLN A C 1
ATOM 667 O O . GLN A 1 85 ? 6.043 -1.961 2.405 1.00 98.75 85 GLN A O 1
ATOM 672 N N . ALA A 1 86 ? 3.815 -1.732 2.435 1.00 98.69 86 ALA A N 1
ATOM 673 C CA . ALA A 1 86 ? 3.648 -1.817 0.992 1.00 98.69 86 ALA A CA 1
ATOM 674 C C . ALA A 1 86 ? 4.333 -0.640 0.279 1.00 98.69 86 ALA A C 1
ATOM 676 O O . ALA A 1 86 ? 4.987 -0.863 -0.734 1.00 98.69 86 ALA A O 1
ATOM 677 N N . HIS A 1 87 ? 4.229 0.581 0.815 1.00 98.56 87 HIS A N 1
ATOM 678 C CA . HIS A 1 87 ? 4.905 1.765 0.279 1.00 98.56 87 HIS A CA 1
ATOM 679 C C . HIS A 1 87 ? 6.425 1.561 0.238 1.00 98.56 87 HIS A C 1
ATOM 681 O O . HIS A 1 87 ? 7.038 1.711 -0.816 1.00 98.56 87 HIS A O 1
ATOM 687 N N . ASP 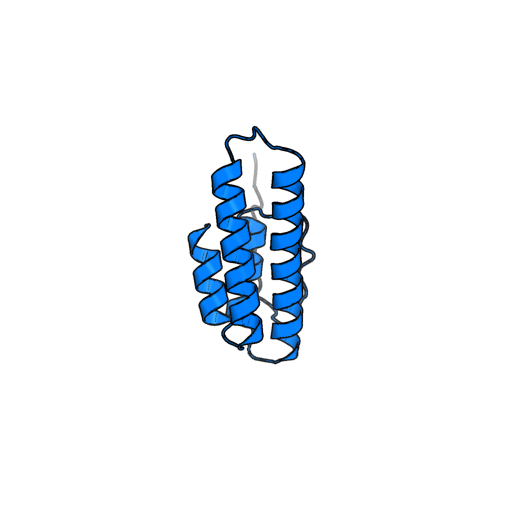A 1 88 ? 7.022 1.131 1.353 1.00 98.50 88 ASP A N 1
ATOM 688 C CA . ASP A 1 88 ? 8.467 0.893 1.440 1.00 98.50 88 ASP A CA 1
ATOM 689 C C . ASP A 1 88 ? 8.920 -0.189 0.435 1.00 98.50 88 ASP A C 1
ATOM 691 O O . ASP A 1 88 ? 9.937 -0.033 -0.240 1.00 98.50 88 ASP A O 1
ATOM 695 N N . LEU A 1 89 ? 8.122 -1.250 0.254 1.00 98.75 89 LEU A N 1
ATOM 696 C CA . LEU A 1 89 ? 8.374 -2.285 -0.756 1.00 98.75 89 LEU A CA 1
ATOM 697 C C . LEU A 1 89 ? 8.323 -1.740 -2.190 1.00 98.75 89 LEU A C 1
ATOM 699 O O . LEU A 1 89 ? 9.146 -2.129 -3.019 1.00 98.75 89 LEU A O 1
ATOM 703 N N . VAL A 1 90 ? 7.379 -0.850 -2.507 1.00 98.19 90 VAL A N 1
ATOM 704 C CA . VAL A 1 90 ? 7.313 -0.211 -3.831 1.00 98.19 90 VAL A CA 1
ATOM 705 C C . VAL A 1 90 ? 8.551 0.651 -4.084 1.00 98.19 90 VAL A C 1
ATOM 707 O O . VAL A 1 90 ? 9.114 0.557 -5.175 1.00 98.19 90 VAL A O 1
ATOM 710 N N . GLY A 1 91 ? 9.033 1.390 -3.080 1.00 96.81 91 GLY A N 1
ATOM 711 C CA . GLY A 1 91 ? 10.271 2.173 -3.188 1.00 96.81 91 GLY A CA 1
ATOM 712 C C . GLY A 1 91 ? 11.527 1.330 -3.424 1.00 96.81 91 GLY A C 1
ATOM 713 O O . GLY A 1 91 ? 12.501 1.798 -4.013 1.00 96.81 91 GLY A O 1
ATOM 714 N N . GLU A 1 92 ? 11.491 0.050 -3.051 1.00 97.56 92 GLU A N 1
ATOM 715 C CA . GLU A 1 92 ? 12.523 -0.945 -3.370 1.00 97.56 92 GLU A CA 1
ATOM 716 C C . GLU A 1 92 ? 12.305 -1.647 -4.729 1.00 97.56 92 GLU A C 1
ATOM 718 O O . GLU A 1 92 ? 13.060 -2.549 -5.095 1.00 97.56 92 GLU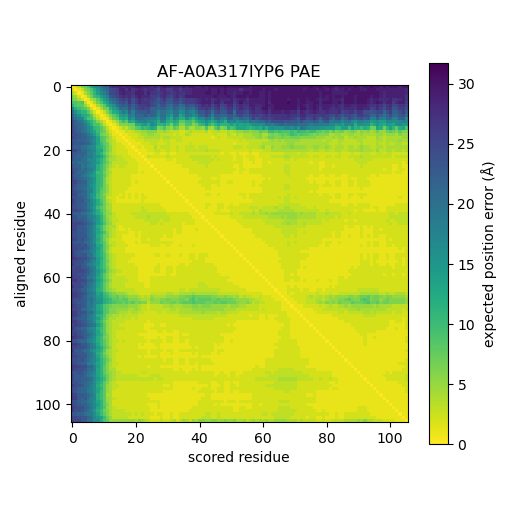 A O 1
ATOM 723 N N . GLY A 1 93 ? 11.269 -1.274 -5.490 1.00 96.44 93 GLY A N 1
ATOM 724 C CA . GLY A 1 93 ? 10.892 -1.915 -6.754 1.00 96.44 93 GLY A CA 1
ATOM 725 C C . GLY A 1 93 ? 10.176 -3.263 -6.592 1.00 96.44 93 GLY A C 1
ATOM 726 O O . GLY A 1 93 ? 10.033 -4.012 -7.558 1.00 96.44 93 GLY A O 1
ATOM 727 N N . ARG A 1 94 ? 9.708 -3.596 -5.383 1.00 98.19 94 ARG A N 1
ATOM 728 C CA . ARG A 1 94 ? 9.098 -4.888 -5.020 1.00 98.19 94 ARG A CA 1
ATOM 729 C C . ARG A 1 94 ? 7.566 -4.822 -5.049 1.00 98.19 94 ARG A C 1
ATOM 731 O O . ARG A 1 94 ? 6.888 -5.244 -4.111 1.00 98.19 94 ARG A O 1
ATOM 738 N N . ALA A 1 95 ? 6.996 -4.316 -6.146 1.00 97.81 95 ALA A N 1
ATOM 739 C CA . ALA A 1 95 ? 5.548 -4.092 -6.273 1.00 97.81 95 ALA A CA 1
ATOM 740 C C . ALA A 1 95 ? 4.695 -5.363 -6.089 1.00 97.81 95 ALA A C 1
ATOM 742 O O . ALA A 1 95 ? 3.636 -5.314 -5.465 1.00 97.81 95 ALA A O 1
ATOM 743 N N . ALA A 1 96 ? 5.175 -6.521 -6.552 1.00 97.50 96 ALA A N 1
ATOM 744 C CA . ALA A 1 96 ? 4.480 -7.794 -6.355 1.00 97.50 96 ALA A CA 1
ATOM 745 C C . ALA A 1 96 ? 4.371 -8.188 -4.868 1.00 97.50 96 ALA A C 1
ATOM 747 O O . ALA A 1 96 ? 3.366 -8.753 -4.442 1.00 97.50 96 ALA A O 1
ATOM 748 N N . GLU A 1 97 ? 5.381 -7.870 -4.057 1.00 98.50 97 GLU A N 1
ATOM 749 C CA . GLU A 1 97 ? 5.352 -8.130 -2.614 1.00 98.50 97 GLU A CA 1
ATOM 750 C C . GLU A 1 97 ? 4.460 -7.118 -1.891 1.00 98.50 97 GLU A C 1
ATOM 752 O O . GLU A 1 97 ? 3.692 -7.494 -1.007 1.00 98.50 97 GLU A O 1
ATOM 757 N N . ALA A 1 98 ? 4.473 -5.854 -2.321 1.00 98.56 98 ALA A N 1
ATOM 758 C CA . ALA A 1 98 ? 3.527 -4.848 -1.844 1.00 98.56 98 ALA A CA 1
ATOM 759 C C . ALA A 1 98 ? 2.065 -5.270 -2.102 1.00 98.56 98 ALA A C 1
ATOM 761 O O . ALA A 1 98 ? 1.209 -5.116 -1.229 1.00 98.56 98 ALA A O 1
ATOM 762 N N . ALA A 1 99 ? 1.783 -5.878 -3.261 1.00 98.44 99 ALA A N 1
ATOM 763 C CA . ALA A 1 99 ? 0.463 -6.426 -3.570 1.00 98.44 99 ALA A CA 1
ATOM 764 C C . ALA A 1 99 ? 0.059 -7.537 -2.587 1.00 98.44 99 ALA A C 1
ATOM 766 O O . ALA A 1 99 ? -1.078 -7.562 -2.118 1.00 98.44 99 ALA A O 1
ATOM 767 N N . GLN A 1 100 ? 0.984 -8.433 -2.224 1.00 98.56 100 GLN A N 1
ATOM 768 C CA . GLN A 1 100 ? 0.725 -9.480 -1.228 1.00 98.56 100 GLN A CA 1
ATOM 769 C C . GLN A 1 100 ? 0.414 -8.900 0.155 1.00 98.56 100 GLN A C 1
ATOM 771 O O . GLN A 1 100 ? -0.481 -9.407 0.830 1.00 98.56 100 GLN A O 1
ATOM 776 N N . VAL A 1 101 ? 1.099 -7.822 0.552 1.00 98.50 101 VAL A N 1
ATOM 777 C CA . VAL A 1 101 ? 0.802 -7.110 1.803 1.00 98.50 101 VAL A CA 1
ATOM 778 C C . VAL A 1 101 ? -0.623 -6.567 1.790 1.00 98.50 101 VAL A C 1
ATOM 780 O O . VAL A 1 101 ? -1.357 -6.804 2.739 1.00 98.50 101 VAL A O 1
ATOM 783 N N . LEU A 1 102 ? -1.055 -5.884 0.726 1.00 97.75 102 LEU A N 1
ATOM 784 C CA . LEU A 1 102 ? -2.427 -5.365 0.665 1.00 97.75 102 LEU A CA 1
ATOM 785 C C . LEU A 1 102 ? -3.489 -6.472 0.575 1.00 97.75 102 LEU A C 1
ATOM 787 O O . LEU A 1 102 ? -4.583 -6.316 1.115 1.00 97.75 102 LEU A O 1
ATOM 791 N N . ARG A 1 103 ? -3.175 -7.605 -0.065 1.00 97.94 103 ARG A N 1
ATOM 792 C CA . ARG A 1 103 ? -4.090 -8.752 -0.179 1.00 97.94 103 ARG A CA 1
ATOM 793 C C . ARG A 1 103 ? -4.464 -9.372 1.169 1.00 97.94 103 ARG A C 1
ATOM 795 O O . ARG A 1 103 ? -5.519 -9.991 1.238 1.00 97.94 103 ARG A O 1
ATOM 802 N N . SER A 1 104 ? -3.662 -9.213 2.225 1.00 97.75 104 SER A N 1
ATOM 803 C CA . SER A 1 104 ? -4.007 -9.741 3.555 1.00 97.75 104 SER A CA 1
ATOM 804 C C . SER A 1 104 ? -5.148 -8.983 4.252 1.00 97.75 104 SER A C 1
ATOM 806 O O . SER A 1 104 ? -5.640 -9.448 5.278 1.00 97.75 104 SER A O 1
ATOM 808 N N . PHE A 1 105 ? -5.581 -7.846 3.693 1.00 96.81 105 PHE A N 1
ATOM 809 C CA . PHE A 1 105 ? -6.671 -7.006 4.204 1.00 96.81 105 PHE A CA 1
ATOM 810 C C . PHE A 1 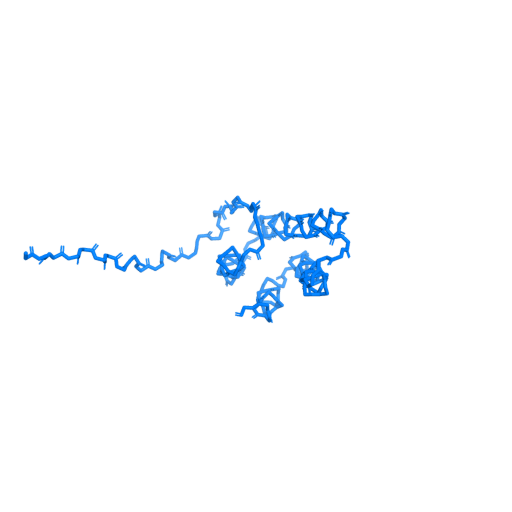105 ? -7.980 -7.144 3.402 1.00 96.81 105 PHE A C 1
ATOM 812 O O . PHE A 1 105 ? -8.897 -6.341 3.590 1.00 96.81 105 PHE A O 1
ATOM 819 N N . LEU A 1 106 ? -8.058 -8.119 2.488 1.00 93.31 106 LEU A N 1
ATOM 820 C CA . LEU A 1 106 ? -9.207 -8.388 1.612 1.00 93.31 106 LEU A CA 1
ATOM 821 C C . LEU A 1 106 ? -9.981 -9.638 2.032 1.00 93.31 106 LEU A C 1
ATOM 823 O O . LEU A 1 106 ? -11.214 -9.624 1.807 1.00 93.31 106 LE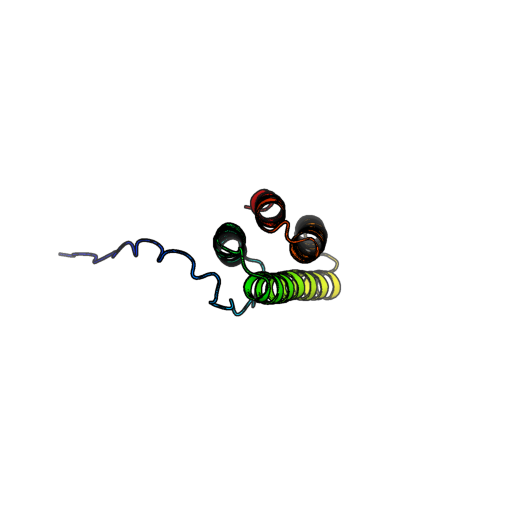U A O 1
#

Solvent-accessible surface area (backbone atoms only — not comparable to full-atom values): 6019 Å² total; per-residue (Å²): 138,88,83,84,83,79,74,77,72,71,78,73,79,63,53,37,85,61,76,74,87,70,85,64,81,46,64,66,53,51,50,51,52,32,49,26,26,65,60,37,82,52,72,71,26,34,57,48,51,34,56,41,26,49,42,41,28,48,54,38,49,52,47,53,71,74,39,77,84,43,91,56,40,65,62,43,52,51,48,28,51,37,29,49,54,22,27,56,30,24,78,73,71,37,24,60,58,20,25,56,48,57,57,77,75,106

Radius of gyration: 15.52 Å; Cα contacts (8 Å, |Δi|>4): 119; chains: 1; bounding box: 55×21×39 Å